Protein AF-A0A0H4CL67-F1 (afdb_monomer_lite)

Secondary structure (DSSP, 8-state):
---HHHHHHHHHHHHHT-TTTSHHHHHHHHHHHHHHHS-SSHHHHHHHHHHHHHHHHHHHHHSPPP----HHHHHHHHHHHHHHHTT-

Radius of gyration: 19.92 Å; chains: 1; bounding box: 35×25×60 Å

Sequence (88 aa):
MMSANVAAVQAEIERLKVGDLAPGLAQLALTLAAAVDNPGNVTAQSNAARELRTTLEELRRLAPPAQDMDRVDDLAKKRGDRIRARRA

Foldseek 3Di:
DPLPQLVVLVVLCVVLVCCVVCVPLSVLLSVLSVCLSPPPDPVSNVVSVVVNVVSSVVSNVVRDPPPPPPPVNVVVVVVVVVVVVVVD

pLDDT: mean 87.25, std 14.0, range [51.38, 98.5]

Structure (mmCIF, N/CA/C/O backbone):
data_AF-A0A0H4CL67-F1
#
_entry.id   AF-A0A0H4CL67-F1
#
loop_
_atom_site.group_PDB
_atom_site.id
_atom_site.type_symbol
_atom_site.label_atom_id
_atom_site.label_alt_id
_atom_site.label_comp_id
_atom_site.label_asym_id
_atom_site.label_entity_id
_atom_site.label_seq_id
_atom_site.pdbx_PDB_ins_code
_atom_site.Cartn_x
_atom_site.Cartn_y
_atom_site.Cartn_z
_atom_site.occupancy
_atom_site.B_iso_or_equiv
_atom_site.auth_seq_id
_atom_site.auth_comp_id
_atom_site.auth_asym_id
_atom_site.auth_atom_id
_atom_site.pdbx_PDB_model_num
ATOM 1 N N . MET A 1 1 ? -18.447 -9.428 2.059 1.00 52.31 1 MET A N 1
ATOM 2 C CA . MET A 1 1 ? -18.355 -8.191 1.255 1.00 52.31 1 MET A CA 1
ATOM 3 C C . MET A 1 1 ? -16.899 -8.076 0.821 1.00 52.31 1 MET A C 1
ATOM 5 O O . MET A 1 1 ? -16.044 -8.246 1.680 1.00 52.31 1 MET A O 1
ATOM 9 N N . MET A 1 2 ? -16.597 -7.949 -0.474 1.00 58.62 2 MET A N 1
ATOM 10 C CA . MET A 1 2 ? -15.205 -7.808 -0.938 1.00 58.62 2 MET A CA 1
ATOM 11 C C . MET A 1 2 ? -14.633 -6.487 -0.403 1.00 58.62 2 MET A C 1
ATOM 13 O O . MET A 1 2 ? -15.297 -5.459 -0.496 1.00 58.62 2 MET A O 1
ATOM 17 N N . SER A 1 3 ? -13.440 -6.532 0.188 1.00 83.56 3 SER A N 1
ATOM 18 C CA . SER A 1 3 ? -12.745 -5.370 0.754 1.00 83.56 3 SER A CA 1
ATOM 19 C C . SER A 1 3 ? -12.251 -4.467 -0.383 1.00 83.56 3 SER A C 1
ATOM 21 O O . SER A 1 3 ? -11.316 -4.819 -1.106 1.00 83.56 3 SER A O 1
ATOM 23 N N . ALA A 1 4 ? -12.938 -3.340 -0.595 1.00 92.00 4 ALA A N 1
ATOM 24 C CA . ALA A 1 4 ? -12.716 -2.446 -1.729 1.00 92.00 4 ALA A CA 1
ATOM 25 C C . ALA A 1 4 ? -11.310 -1.827 -1.716 1.00 92.00 4 ALA A C 1
ATOM 27 O O . ALA A 1 4 ? -10.661 -1.763 -2.763 1.00 92.00 4 ALA A O 1
ATOM 28 N N . ASN A 1 5 ? -10.810 -1.431 -0.540 1.00 96.12 5 ASN A N 1
ATOM 29 C CA . ASN A 1 5 ? -9.476 -0.850 -0.423 1.00 96.12 5 ASN A CA 1
ATOM 30 C C . ASN A 1 5 ? -8.382 -1.901 -0.636 1.00 96.12 5 ASN A C 1
ATOM 32 O O . ASN A 1 5 ? -7.384 -1.608 -1.291 1.00 96.12 5 ASN A O 1
ATOM 36 N N . VAL A 1 6 ? -8.574 -3.139 -0.165 1.00 97.81 6 VAL A N 1
ATOM 37 C CA . VAL A 1 6 ? -7.621 -4.237 -0.418 1.00 97.81 6 VAL A CA 1
ATOM 38 C C . VAL A 1 6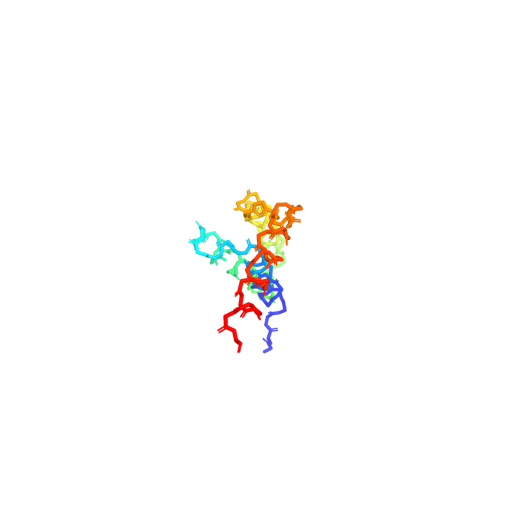 ? -7.499 -4.518 -1.911 1.00 97.81 6 VAL A C 1
ATOM 40 O O . VAL A 1 6 ? -6.384 -4.625 -2.415 1.00 97.81 6 VAL A O 1
ATOM 43 N N . ALA A 1 7 ? -8.619 -4.579 -2.637 1.00 97.25 7 ALA A N 1
ATOM 44 C CA . ALA A 1 7 ? -8.599 -4.799 -4.082 1.00 97.25 7 ALA A CA 1
ATOM 45 C C . ALA A 1 7 ? -7.863 -3.672 -4.832 1.00 97.25 7 ALA A C 1
ATOM 47 O O . ALA A 1 7 ? -7.061 -3.945 -5.726 1.00 97.25 7 ALA A O 1
ATOM 48 N N . ALA A 1 8 ? -8.088 -2.413 -4.444 1.00 97.50 8 ALA A N 1
ATOM 49 C CA . ALA A 1 8 ? -7.401 -1.268 -5.039 1.00 97.50 8 ALA A CA 1
ATOM 50 C C . ALA A 1 8 ? -5.887 -1.284 -4.762 1.00 97.50 8 ALA A C 1
ATOM 52 O O . ALA A 1 8 ? -5.087 -1.050 -5.669 1.00 97.50 8 ALA A O 1
ATOM 53 N N . VAL A 1 9 ? -5.487 -1.601 -3.527 1.00 97.81 9 VAL A N 1
ATOM 54 C CA . VAL A 1 9 ? -4.072 -1.686 -3.133 1.00 97.81 9 VAL A CA 1
ATOM 55 C C . VAL A 1 9 ? -3.372 -2.854 -3.823 1.00 97.81 9 VAL A C 1
ATOM 57 O O . VAL A 1 9 ? -2.256 -2.682 -4.309 1.00 97.81 9 VAL A O 1
ATOM 60 N N . GLN A 1 10 ? -4.032 -4.007 -3.947 1.00 97.62 10 GLN A N 1
ATOM 61 C CA . GLN A 1 10 ? -3.513 -5.149 -4.700 1.00 97.62 10 GLN A CA 1
ATOM 62 C C . GLN A 1 10 ? -3.231 -4.770 -6.163 1.00 97.62 10 GLN A C 1
ATOM 64 O O . GLN A 1 10 ? -2.126 -4.995 -6.657 1.00 97.62 10 GLN A O 1
ATOM 69 N N . ALA A 1 11 ? -4.188 -4.116 -6.829 1.00 96.62 11 ALA A N 1
ATOM 70 C CA . ALA A 1 11 ? -4.017 -3.656 -8.206 1.00 96.62 11 ALA A CA 1
ATOM 71 C C . ALA A 1 11 ? -2.869 -2.637 -8.347 1.00 96.62 11 ALA A C 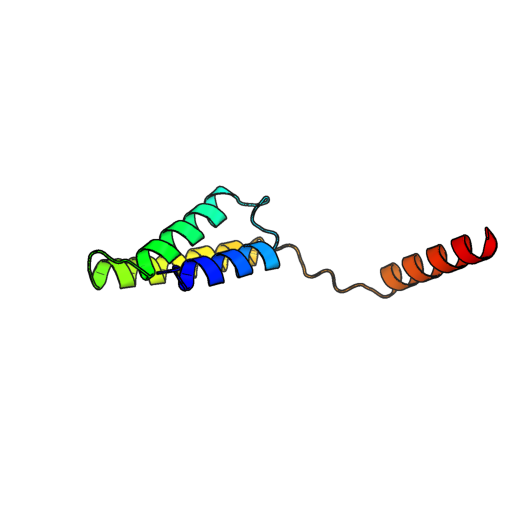1
ATOM 73 O O . ALA A 1 11 ? -2.138 -2.640 -9.340 1.00 96.62 11 ALA A O 1
ATOM 74 N N . GLU A 1 12 ? -2.676 -1.763 -7.355 1.00 96.38 12 GLU A N 1
ATOM 75 C CA . GLU A 1 12 ? -1.546 -0.836 -7.341 1.00 96.38 12 GLU A CA 1
ATOM 76 C C . GLU A 1 12 ? -0.200 -1.560 -7.172 1.00 96.38 12 GLU A C 1
ATOM 78 O O . GLU A 1 12 ? 0.727 -1.268 -7.929 1.00 96.38 12 GLU A O 1
ATOM 83 N N . ILE A 1 13 ? -0.088 -2.522 -6.250 1.00 96.25 13 ILE A N 1
ATOM 84 C CA . ILE A 1 13 ? 1.135 -3.318 -6.038 1.00 96.25 13 ILE A CA 1
ATOM 85 C C . ILE A 1 13 ? 1.538 -4.057 -7.322 1.00 96.25 13 ILE A C 1
ATOM 87 O O . ILE A 1 13 ? 2.712 -4.036 -7.704 1.00 96.25 13 ILE A O 1
ATOM 91 N N . GLU A 1 14 ? 0.569 -4.661 -8.014 1.00 94.94 14 GLU A N 1
ATOM 92 C CA . GLU A 1 14 ? 0.778 -5.347 -9.294 1.00 94.94 14 GLU A CA 1
ATOM 93 C C . GLU A 1 14 ? 1.252 -4.382 -10.384 1.00 94.94 14 GLU A C 1
ATOM 95 O O . GLU A 1 14 ? 2.248 -4.642 -11.064 1.00 94.94 14 GLU A O 1
ATOM 100 N N . ARG A 1 15 ? 0.591 -3.225 -10.515 1.00 93.75 15 ARG A N 1
ATOM 101 C CA . ARG A 1 15 ? 0.961 -2.180 -11.481 1.00 93.75 15 ARG A CA 1
ATOM 102 C C . ARG A 1 15 ? 2.376 -1.654 -11.247 1.00 93.75 15 ARG A C 1
ATOM 104 O O . ARG A 1 15 ? 3.100 -1.409 -12.209 1.00 93.75 15 ARG A O 1
ATOM 111 N N . LEU A 1 16 ? 2.758 -1.462 -9.986 1.00 92.50 16 LEU A N 1
ATOM 112 C CA . LEU A 1 16 ? 4.089 -0.991 -9.604 1.00 92.50 16 LEU A CA 1
ATOM 113 C C . LEU A 1 16 ? 5.155 -2.094 -9.703 1.00 92.50 16 LEU A C 1
ATOM 115 O O . LEU A 1 16 ? 6.338 -1.774 -9.670 1.00 92.50 16 LEU A O 1
ATOM 119 N N . LYS A 1 17 ? 4.767 -3.372 -9.843 1.00 92.81 17 LYS A N 1
ATOM 120 C CA . LYS A 1 17 ? 5.672 -4.538 -9.866 1.00 92.81 17 LYS A CA 1
ATOM 121 C C . LYS A 1 17 ? 6.597 -4.607 -8.642 1.00 92.81 17 LYS A C 1
ATOM 123 O O . LYS A 1 17 ? 7.748 -5.020 -8.742 1.00 92.81 17 LYS A O 1
ATOM 128 N N . VAL A 1 18 ? 6.089 -4.191 -7.482 1.00 93.69 18 VAL A N 1
ATOM 129 C CA . VAL A 1 18 ? 6.857 -4.108 -6.223 1.00 93.69 18 VAL A CA 1
ATOM 130 C C . VAL A 1 18 ? 6.602 -5.269 -5.266 1.00 93.69 18 VAL A C 1
ATOM 132 O O . VAL A 1 18 ? 7.292 -5.370 -4.255 1.00 93.69 18 VAL A O 1
ATOM 135 N N . GLY A 1 19 ? 5.652 -6.156 -5.584 1.00 91.31 19 GLY A N 1
ATOM 136 C CA . GLY A 1 19 ? 5.303 -7.303 -4.739 1.00 91.31 19 GLY A CA 1
ATOM 137 C C . GLY A 1 19 ? 6.507 -8.188 -4.403 1.00 91.31 19 GLY A C 1
ATOM 138 O O . GLY A 1 19 ? 6.720 -8.504 -3.238 1.00 91.31 19 GLY A O 1
ATOM 139 N N . ASP A 1 20 ? 7.345 -8.491 -5.397 1.00 91.00 20 ASP A N 1
ATOM 140 C CA . ASP A 1 20 ? 8.545 -9.317 -5.200 1.00 91.00 20 ASP A CA 1
ATOM 141 C C . ASP A 1 20 ? 9.750 -8.516 -4.680 1.00 91.00 20 ASP A C 1
ATOM 143 O O . ASP A 1 20 ? 10.639 -9.071 -4.038 1.00 91.00 20 ASP A O 1
ATOM 147 N N . LEU A 1 21 ? 9.787 -7.203 -4.937 1.00 91.12 21 LEU A N 1
ATOM 148 C CA . LEU A 1 21 ? 10.878 -6.320 -4.504 1.00 91.12 21 LEU A CA 1
ATOM 149 C C . LEU A 1 21 ? 10.803 -6.004 -3.006 1.00 91.12 21 LEU A C 1
ATOM 151 O O . LEU A 1 21 ? 11.832 -5.881 -2.346 1.00 91.12 21 LEU A O 1
ATOM 155 N N . ALA A 1 22 ? 9.589 -5.858 -2.473 1.00 94.50 22 ALA A N 1
ATOM 156 C CA . ALA A 1 22 ? 9.345 -5.521 -1.077 1.00 94.50 22 ALA A CA 1
ATOM 157 C C . ALA A 1 22 ? 8.117 -6.273 -0.525 1.00 94.50 22 ALA A C 1
ATOM 159 O O . ALA A 1 22 ? 7.120 -5.642 -0.158 1.00 94.50 22 ALA A O 1
ATOM 160 N N . PRO A 1 23 ? 8.174 -7.615 -0.413 1.00 95.75 23 PRO A N 1
ATOM 161 C CA . PRO A 1 23 ? 7.016 -8.439 -0.054 1.00 95.75 23 PRO A CA 1
ATOM 162 C C . PRO A 1 23 ? 6.437 -8.101 1.325 1.00 95.75 23 PRO A C 1
ATOM 164 O O . PRO A 1 23 ? 5.222 -8.088 1.502 1.00 95.75 23 PRO A O 1
ATOM 167 N N . GLY A 1 24 ? 7.286 -7.755 2.300 1.00 97.50 24 GLY A N 1
ATOM 168 C CA . GLY A 1 24 ? 6.826 -7.332 3.627 1.00 97.50 24 GLY A CA 1
ATOM 169 C C . GLY A 1 24 ? 6.046 -6.013 3.598 1.00 97.50 24 GLY A C 1
ATOM 170 O O . GLY A 1 24 ? 5.010 -5.894 4.248 1.00 97.50 24 GLY A O 1
ATOM 171 N N . LEU A 1 25 ? 6.505 -5.044 2.800 1.00 97.31 25 LEU A N 1
ATOM 172 C CA . LEU A 1 25 ? 5.861 -3.736 2.658 1.00 97.31 25 LEU A CA 1
ATOM 173 C C . LEU A 1 25 ? 4.539 -3.852 1.880 1.00 97.31 25 LEU A C 1
ATOM 175 O O . LEU A 1 25 ? 3.540 -3.240 2.251 1.00 97.31 25 LEU A O 1
ATOM 179 N N . ALA A 1 26 ? 4.513 -4.702 0.849 1.00 97.69 26 ALA A N 1
ATOM 180 C CA . ALA A 1 26 ? 3.304 -5.046 0.107 1.00 97.69 26 ALA A CA 1
ATOM 181 C C . ALA A 1 26 ? 2.251 -5.709 1.015 1.00 97.69 26 ALA A C 1
ATOM 183 O O . ALA A 1 26 ? 1.096 -5.282 1.046 1.00 97.69 26 ALA A O 1
ATOM 184 N N . GLN A 1 27 ? 2.655 -6.695 1.823 1.00 98.19 27 GLN A N 1
ATOM 185 C CA . GLN A 1 27 ? 1.756 -7.357 2.770 1.00 98.19 27 GLN A CA 1
ATOM 186 C C . GLN A 1 27 ? 1.242 -6.399 3.856 1.00 98.19 27 GLN A C 1
ATOM 188 O O . GLN A 1 27 ? 0.069 -6.467 4.243 1.00 98.19 27 GLN A O 1
ATOM 193 N N . LEU A 1 28 ? 2.092 -5.486 4.339 1.00 98.44 28 LEU A N 1
ATOM 194 C CA . LEU A 1 28 ? 1.691 -4.446 5.284 1.00 98.44 28 LEU A CA 1
ATOM 195 C C . LEU A 1 28 ? 0.614 -3.535 4.679 1.00 98.44 28 LEU A C 1
ATOM 197 O O . LEU A 1 28 ? -0.415 -3.315 5.316 1.00 98.44 28 LEU A O 1
ATOM 201 N N . ALA A 1 29 ? 0.799 -3.073 3.439 1.00 98.25 29 ALA A N 1
ATOM 202 C CA . ALA A 1 29 ? -0.183 -2.241 2.747 1.00 98.25 29 ALA A CA 1
ATOM 203 C C . ALA A 1 29 ? -1.548 -2.943 2.614 1.00 98.25 29 ALA A C 1
ATOM 205 O O . ALA A 1 29 ? -2.579 -2.343 2.916 1.00 98.25 29 ALA A O 1
ATOM 206 N N . LEU A 1 30 ? -1.571 -4.229 2.242 1.00 98.19 30 LEU A N 1
ATOM 207 C CA . LEU A 1 30 ? -2.812 -5.015 2.165 1.00 98.19 30 LEU A CA 1
ATOM 208 C C . LEU A 1 30 ? -3.496 -5.151 3.534 1.00 98.19 30 LEU A C 1
ATOM 210 O O . LEU A 1 30 ? -4.715 -5.030 3.644 1.00 98.19 30 LEU A O 1
ATOM 214 N N . THR A 1 31 ? -2.711 -5.356 4.591 1.00 98.12 31 THR A N 1
ATOM 215 C CA . THR A 1 31 ? -3.229 -5.483 5.962 1.00 98.12 31 THR A CA 1
ATOM 216 C C . THR A 1 31 ? -3.835 -4.166 6.454 1.00 98.12 31 THR A C 1
ATOM 218 O O . THR A 1 31 ? -4.923 -4.157 7.030 1.00 98.12 31 THR A O 1
ATOM 221 N N . LEU A 1 32 ? -3.169 -3.039 6.187 1.00 98.12 32 LEU A N 1
ATOM 222 C CA . LEU A 1 32 ? -3.674 -1.708 6.523 1.00 98.12 32 LEU A CA 1
ATOM 223 C C . LEU A 1 32 ? -4.939 -1.368 5.729 1.00 98.12 32 LEU A C 1
ATOM 225 O O . LEU A 1 32 ? -5.888 -0.839 6.299 1.00 98.12 32 LEU A O 1
ATOM 229 N N . ALA A 1 33 ? -4.999 -1.732 4.447 1.00 98.06 33 ALA A N 1
ATOM 230 C CA . ALA A 1 33 ? -6.196 -1.562 3.627 1.00 98.06 33 ALA A CA 1
ATOM 231 C C . ALA A 1 33 ? -7.397 -2.345 4.184 1.00 98.06 33 ALA A C 1
ATOM 233 O O . ALA A 1 33 ? -8.499 -1.802 4.274 1.00 98.06 33 ALA A O 1
ATOM 234 N N . ALA A 1 34 ? -7.176 -3.581 4.644 1.00 97.00 34 ALA A N 1
ATOM 235 C CA . ALA A 1 34 ? -8.212 -4.368 5.309 1.00 97.00 34 ALA A CA 1
ATOM 236 C C . ALA A 1 34 ? -8.675 -3.712 6.624 1.00 97.00 34 ALA A C 1
ATOM 238 O O . ALA A 1 34 ? -9.869 -3.696 6.923 1.00 97.00 34 ALA A O 1
ATOM 239 N N . ALA A 1 35 ? -7.748 -3.125 7.388 1.00 96.62 35 ALA A N 1
ATOM 240 C CA . ALA A 1 35 ? -8.059 -2.409 8.626 1.00 96.62 35 ALA A CA 1
ATOM 241 C C . ALA A 1 35 ? -8.830 -1.094 8.393 1.00 96.62 35 ALA A C 1
ATOM 243 O O . ALA A 1 35 ? -9.590 -0.674 9.265 1.00 96.62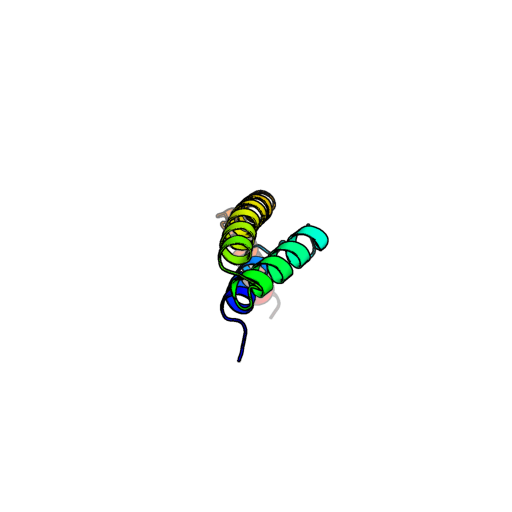 35 ALA A O 1
ATOM 244 N N . VAL A 1 36 ? -8.670 -0.454 7.228 1.00 96.88 36 VAL A N 1
ATOM 245 C CA . VAL A 1 36 ? -9.479 0.712 6.829 1.00 96.88 36 VAL A CA 1
ATOM 246 C C . VAL A 1 36 ? -10.915 0.305 6.489 1.00 96.88 36 VAL A C 1
ATOM 248 O O . VAL A 1 36 ? -11.844 1.032 6.845 1.00 96.88 36 VAL A O 1
ATOM 251 N N . ASP A 1 37 ? -11.103 -0.844 5.833 1.00 95.88 37 ASP A N 1
ATOM 252 C CA . ASP A 1 37 ? -12.428 -1.354 5.454 1.00 95.88 37 ASP A CA 1
ATOM 253 C C . ASP A 1 37 ? -13.211 -1.930 6.639 1.00 95.88 37 ASP A C 1
ATOM 255 O O . ASP A 1 37 ? -14.435 -1.814 6.684 1.00 95.88 37 ASP A O 1
ATOM 259 N N . ASN A 1 38 ? -12.519 -2.538 7.605 1.00 94.75 38 ASN A N 1
ATOM 260 C CA . ASN A 1 38 ? -13.128 -3.115 8.801 1.00 94.75 38 ASN A CA 1
ATOM 261 C C . ASN A 1 38 ? -12.438 -2.622 10.088 1.00 94.75 38 ASN A C 1
ATOM 263 O O . ASN A 1 38 ? -11.711 -3.381 10.739 1.00 94.75 38 ASN A O 1
ATOM 267 N N . PRO A 1 39 ? -12.630 -1.346 10.460 1.00 94.31 39 PRO A N 1
ATOM 268 C CA . PRO A 1 39 ? -11.971 -0.771 11.620 1.00 94.31 39 PRO A CA 1
ATOM 269 C C . PRO A 1 39 ? -12.687 -1.142 12.924 1.00 94.31 39 PRO A C 1
ATOM 271 O O . PRO A 1 39 ? -13.912 -1.167 12.999 1.00 94.31 39 PRO A O 1
ATOM 274 N N . GLY A 1 40 ? -11.923 -1.328 14.005 1.00 92.50 40 GLY A N 1
ATOM 275 C CA . GLY A 1 40 ? -12.503 -1.511 15.344 1.00 92.50 40 GLY A CA 1
ATOM 276 C C . GLY A 1 40 ? -13.147 -0.239 15.917 1.00 92.50 40 GLY A C 1
ATOM 277 O O . GLY A 1 40 ? -14.056 -0.319 16.738 1.00 92.50 40 GLY A O 1
ATOM 278 N N . ASN A 1 41 ? -12.673 0.942 15.506 1.00 95.88 41 ASN A N 1
ATOM 279 C CA . ASN A 1 41 ? -13.254 2.252 15.816 1.00 95.88 41 ASN A CA 1
ATOM 280 C C . ASN A 1 41 ? -12.728 3.326 14.837 1.00 95.88 41 ASN A C 1
ATOM 282 O O . ASN A 1 41 ? -11.782 3.087 14.086 1.00 95.88 41 ASN A O 1
ATOM 286 N N . VAL A 1 42 ? -13.311 4.528 14.873 1.00 96.19 42 VAL A N 1
ATOM 287 C CA . VAL A 1 42 ? -12.970 5.643 13.961 1.00 96.19 42 VAL A CA 1
ATOM 288 C C . VAL A 1 42 ? -11.506 6.093 14.092 1.00 96.19 42 VAL A C 1
ATOM 290 O O . VAL A 1 42 ? -10.858 6.422 13.095 1.00 96.19 42 VAL A O 1
ATOM 293 N N . THR A 1 43 ? -10.948 6.063 15.305 1.00 97.38 43 THR A N 1
ATOM 294 C CA . THR A 1 43 ? -9.536 6.400 15.547 1.00 97.38 43 THR A CA 1
ATOM 295 C C . THR A 1 43 ? -8.608 5.377 14.893 1.00 97.38 43 THR A C 1
ATOM 297 O O . THR A 1 43 ? -7.642 5.751 14.231 1.00 97.38 43 THR A O 1
ATOM 300 N N . ALA A 1 44 ? -8.922 4.085 15.020 1.00 96.38 44 ALA A N 1
ATOM 301 C CA . ALA A 1 44 ? -8.184 3.004 14.380 1.00 96.38 44 ALA A CA 1
ATOM 302 C C . ALA A 1 44 ? -8.249 3.118 12.851 1.00 96.38 44 ALA A C 1
ATOM 304 O O . ALA A 1 44 ? -7.219 2.975 12.198 1.00 96.38 44 ALA A O 1
ATOM 305 N N . GLN A 1 45 ? -9.415 3.464 12.294 1.00 97.06 45 GLN A N 1
ATOM 306 C CA . GLN A 1 45 ? -9.567 3.703 10.857 1.00 97.06 45 GLN A CA 1
ATOM 307 C C . GLN A 1 45 ? -8.671 4.848 10.373 1.00 97.06 45 GLN A C 1
ATOM 309 O O . GLN A 1 45 ? -7.940 4.697 9.397 1.00 97.06 45 GLN A O 1
ATOM 314 N N . SER A 1 46 ? -8.690 5.979 11.085 1.00 97.88 46 SER A N 1
ATOM 315 C CA . SER A 1 46 ? -7.876 7.156 10.755 1.00 97.88 46 SER A CA 1
ATOM 316 C C . SER A 1 46 ? -6.378 6.848 10.817 1.00 97.88 46 SER A C 1
ATOM 318 O O . SER A 1 46 ? -5.623 7.234 9.924 1.00 97.88 46 SER A O 1
ATOM 320 N N . ASN A 1 47 ? -5.949 6.109 11.843 1.00 98.25 47 ASN A N 1
ATOM 321 C CA . ASN A 1 47 ? -4.558 5.690 11.994 1.00 98.25 47 ASN A CA 1
ATOM 322 C C . ASN A 1 47 ? -4.131 4.729 10.877 1.00 98.25 47 ASN A C 1
ATOM 324 O O . ASN A 1 47 ? -3.078 4.939 10.278 1.00 98.25 47 ASN A O 1
ATOM 328 N N . ALA A 1 48 ? -4.961 3.730 10.559 1.00 98.00 48 ALA A N 1
ATOM 329 C CA . ALA A 1 48 ? -4.700 2.784 9.477 1.00 98.00 48 ALA A CA 1
ATOM 330 C C . ALA A 1 48 ? -4.630 3.485 8.113 1.00 98.00 48 ALA A C 1
ATOM 332 O O . ALA A 1 48 ? -3.725 3.209 7.333 1.00 98.00 48 ALA A O 1
ATOM 333 N N . ALA A 1 49 ? -5.524 4.441 7.843 1.00 98.06 49 ALA A N 1
ATOM 334 C CA . ALA A 1 49 ? -5.527 5.203 6.596 1.00 98.06 49 ALA A CA 1
ATOM 335 C C . ALA A 1 49 ? -4.275 6.082 6.446 1.00 98.06 49 ALA A C 1
ATOM 337 O O . ALA A 1 49 ? -3.693 6.159 5.362 1.00 98.06 49 ALA A O 1
ATOM 338 N N . AR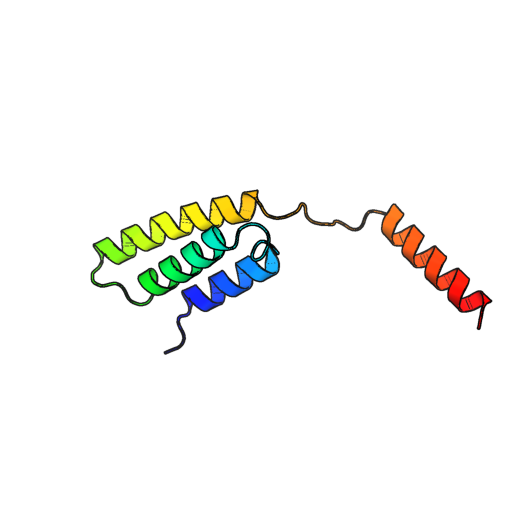G A 1 50 ? -3.832 6.728 7.534 1.00 98.50 50 ARG A N 1
ATOM 339 C CA . ARG A 1 50 ? -2.597 7.524 7.533 1.00 98.50 50 ARG A CA 1
ATOM 340 C C . ARG A 1 50 ? -1.375 6.650 7.269 1.00 98.50 50 ARG A C 1
ATOM 342 O O . ARG A 1 50 ? -0.542 7.024 6.450 1.00 98.50 50 ARG A O 1
ATOM 349 N N . GLU A 1 51 ? -1.287 5.505 7.939 1.00 98.44 51 GLU A N 1
ATOM 350 C CA . GLU A 1 51 ? -0.169 4.582 7.755 1.00 98.44 51 GLU A CA 1
ATOM 351 C C . GLU A 1 51 ? -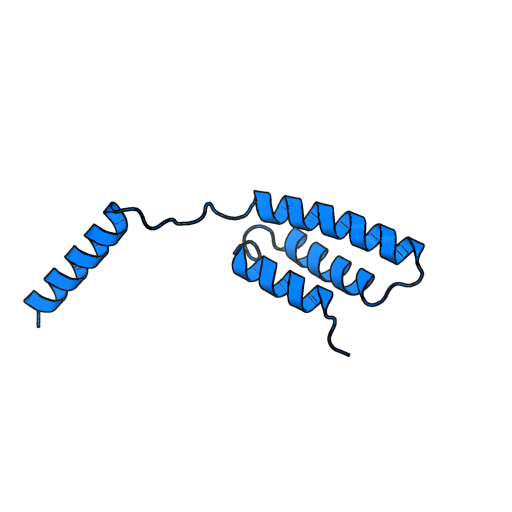0.165 3.992 6.344 1.00 98.44 51 GLU A C 1
ATOM 353 O O . GLU A 1 51 ? 0.863 4.010 5.677 1.00 98.44 51 GLU A O 1
ATOM 358 N N . LEU A 1 52 ? -1.335 3.595 5.831 1.00 98.38 52 LEU A N 1
ATOM 359 C CA . LEU A 1 52 ? -1.486 3.100 4.465 1.00 98.38 52 LEU A CA 1
ATOM 360 C C . LEU A 1 52 ? -0.971 4.116 3.441 1.00 98.38 52 LEU A C 1
ATOM 362 O O . LEU A 1 52 ? -0.263 3.748 2.506 1.00 98.38 52 LEU A O 1
ATOM 366 N N . ARG A 1 53 ? -1.287 5.404 3.628 1.00 98.19 53 ARG A N 1
ATOM 367 C CA . ARG A 1 53 ? -0.782 6.481 2.767 1.00 98.19 53 ARG A CA 1
ATOM 368 C C . ARG A 1 53 ? 0.751 6.515 2.762 1.00 98.19 53 ARG A C 1
ATOM 370 O O . ARG A 1 53 ? 1.331 6.599 1.683 1.00 98.19 53 ARG A O 1
ATOM 377 N N . THR A 1 54 ? 1.391 6.421 3.927 1.00 98.31 54 THR A N 1
ATOM 378 C CA . THR A 1 54 ? 2.859 6.376 4.054 1.00 98.31 54 THR A CA 1
ATOM 379 C C . THR A 1 54 ? 3.443 5.135 3.375 1.00 98.31 54 THR A C 1
ATOM 381 O O . THR A 1 54 ? 4.344 5.255 2.547 1.00 98.31 54 THR A O 1
ATOM 384 N N . THR A 1 55 ? 2.891 3.948 3.642 1.00 98.19 55 THR A N 1
ATOM 385 C CA . THR A 1 55 ? 3.361 2.686 3.048 1.00 98.19 55 THR A CA 1
ATOM 386 C C . THR A 1 55 ? 3.246 2.694 1.520 1.00 98.19 55 THR A C 1
ATOM 388 O O . THR A 1 55 ? 4.157 2.250 0.822 1.00 98.19 55 THR A O 1
ATOM 391 N N . LEU A 1 56 ? 2.156 3.238 0.966 1.00 97.81 56 LEU A N 1
ATOM 392 C CA . LEU A 1 56 ? 1.985 3.367 -0.486 1.00 97.81 56 LEU A CA 1
ATOM 393 C C . LEU A 1 56 ? 2.977 4.361 -1.105 1.00 97.81 56 LEU A C 1
ATOM 395 O O . LEU A 1 56 ? 3.456 4.133 -2.215 1.00 97.81 56 LEU A O 1
ATOM 399 N N . GLU A 1 57 ? 3.312 5.453 -0.414 1.00 97.50 57 GLU A N 1
ATOM 400 C CA . GLU A 1 57 ? 4.363 6.374 -0.862 1.00 97.50 57 GLU A CA 1
ATOM 401 C C . GLU A 1 57 ? 5.731 5.681 -0.925 1.00 97.50 57 GLU A C 1
ATOM 403 O O . GLU A 1 57 ? 6.466 5.875 -1.893 1.00 97.50 57 GLU A O 1
ATOM 408 N N . GLU A 1 58 ? 6.060 4.836 0.052 1.00 96.88 58 GLU A N 1
ATOM 409 C CA . GLU A 1 58 ? 7.296 4.045 0.048 1.00 96.88 58 GLU A CA 1
ATOM 410 C C . GLU A 1 58 ? 7.319 3.002 -1.073 1.00 96.88 58 GLU A C 1
ATOM 412 O O . GLU A 1 58 ? 8.299 2.927 -1.815 1.00 96.88 58 GLU A O 1
ATOM 417 N N . LEU A 1 59 ? 6.222 2.267 -1.280 1.00 95.75 59 LEU A N 1
ATOM 418 C CA . LEU A 1 59 ? 6.093 1.328 -2.400 1.00 95.75 59 LEU A CA 1
ATOM 419 C C . LEU A 1 59 ? 6.292 2.031 -3.751 1.00 95.75 59 LEU A C 1
ATOM 421 O O . LEU A 1 59 ? 7.007 1.525 -4.611 1.00 95.75 59 LEU A O 1
ATOM 425 N N . ARG A 1 60 ? 5.729 3.232 -3.937 1.00 94.88 60 ARG A N 1
ATOM 426 C CA . ARG A 1 60 ? 5.920 4.024 -5.166 1.00 94.88 60 ARG A CA 1
ATOM 427 C C . ARG A 1 60 ? 7.364 4.478 -5.367 1.00 94.88 60 ARG A C 1
ATOM 429 O O . ARG A 1 60 ? 7.790 4.585 -6.510 1.00 94.88 60 ARG A O 1
ATOM 436 N N . ARG A 1 61 ? 8.121 4.730 -4.293 1.00 93.44 61 ARG A N 1
ATOM 437 C CA . ARG A 1 61 ? 9.558 5.057 -4.383 1.00 93.44 61 ARG A CA 1
ATOM 438 C C . ARG A 1 61 ? 10.406 3.857 -4.800 1.00 93.44 61 ARG A C 1
ATOM 440 O O . ARG A 1 61 ? 11.449 4.051 -5.413 1.00 93.44 61 ARG A O 1
ATOM 447 N N . LEU A 1 62 ? 9.971 2.645 -4.458 1.00 91.94 62 LEU A N 1
ATOM 448 C CA . LEU A 1 62 ? 10.631 1.392 -4.837 1.00 91.94 62 LEU A CA 1
ATOM 449 C C . LEU A 1 62 ? 10.228 0.894 -6.226 1.00 91.94 62 LEU A C 1
ATOM 451 O O . LEU A 1 62 ? 10.854 -0.031 -6.744 1.00 91.94 62 LEU A O 1
ATOM 455 N N . ALA A 1 63 ? 9.179 1.472 -6.813 1.00 88.12 63 ALA A N 1
ATOM 456 C CA . ALA A 1 63 ? 8.716 1.083 -8.130 1.00 88.12 63 ALA A CA 1
ATOM 457 C C . ALA A 1 63 ? 9.858 1.234 -9.147 1.00 88.12 63 ALA A C 1
ATOM 459 O O . ALA A 1 63 ? 10.507 2.287 -9.183 1.00 88.12 63 ALA A O 1
ATOM 460 N N . PRO A 1 64 ? 10.115 0.208 -9.980 1.00 80.69 64 PRO A N 1
ATOM 461 C CA . PRO A 1 64 ? 11.070 0.326 -11.065 1.00 80.69 64 PRO A CA 1
ATOM 462 C C . PRO A 1 64 ? 10.741 1.557 -11.916 1.00 80.69 64 PRO A C 1
ATOM 464 O O . PRO A 1 64 ? 9.557 1.868 -12.100 1.00 80.69 64 PRO A O 1
ATOM 467 N N . PRO A 1 65 ? 11.756 2.254 -12.457 1.00 76.00 65 PRO A N 1
ATOM 468 C CA . PRO A 1 65 ? 11.508 3.342 -13.387 1.00 76.00 65 PRO A CA 1
ATOM 469 C C . PRO A 1 65 ? 10.598 2.839 -14.506 1.00 76.00 65 PRO A C 1
ATOM 471 O O . PRO A 1 65 ? 10.748 1.707 -14.980 1.00 76.00 65 PRO A O 1
ATOM 474 N N . ALA A 1 66 ? 9.634 3.671 -14.902 1.00 65.44 66 ALA A N 1
ATOM 475 C CA . ALA A 1 66 ? 8.789 3.358 -16.039 1.00 65.44 66 ALA A CA 1
ATOM 476 C C . ALA A 1 66 ? 9.706 3.043 -17.226 1.00 65.44 66 ALA A C 1
ATOM 478 O O . ALA A 1 66 ? 10.545 3.863 -17.600 1.00 65.44 66 ALA A O 1
ATOM 479 N N . GLN A 1 67 ? 9.583 1.835 -17.781 1.00 57.97 67 GLN A N 1
ATOM 480 C CA . GLN A 1 67 ? 10.166 1.530 -19.079 1.00 57.97 67 GLN A CA 1
ATOM 481 C C . GLN A 1 67 ? 9.366 2.319 -20.114 1.00 57.97 67 GLN A C 1
ATOM 483 O O . GLN A 1 67 ? 8.453 1.786 -20.743 1.00 57.97 67 GLN A O 1
ATOM 488 N N . ASP A 1 68 ? 9.680 3.603 -20.261 1.00 56.47 68 ASP A N 1
ATOM 489 C CA . ASP A 1 68 ? 9.456 4.267 -21.532 1.00 56.47 68 ASP A CA 1
ATOM 490 C C . ASP A 1 68 ? 10.345 3.530 -22.526 1.00 56.47 68 ASP A C 1
ATOM 492 O O . ASP A 1 68 ? 11.571 3.588 -22.440 1.00 56.47 68 ASP A O 1
ATOM 496 N N . MET A 1 69 ? 9.716 2.747 -23.402 1.00 51.38 69 MET A N 1
ATOM 497 C CA . MET A 1 69 ? 10.388 2.114 -24.530 1.00 51.38 69 MET A CA 1
ATOM 498 C C . MET A 1 69 ? 11.094 3.220 -25.318 1.00 51.38 69 MET A C 1
ATOM 500 O O . MET A 1 69 ? 10.448 3.997 -26.025 1.00 51.38 69 MET A O 1
ATOM 504 N N . ASP A 1 70 ? 12.412 3.327 -25.167 1.00 60.50 70 ASP A N 1
ATOM 505 C CA . ASP A 1 70 ? 13.199 4.273 -25.943 1.00 60.50 70 ASP A CA 1
ATOM 506 C C . ASP A 1 70 ? 13.257 3.777 -27.399 1.00 60.50 70 ASP A C 1
ATOM 508 O O . ASP A 1 70 ? 13.097 2.594 -27.713 1.00 60.50 70 ASP A O 1
ATOM 512 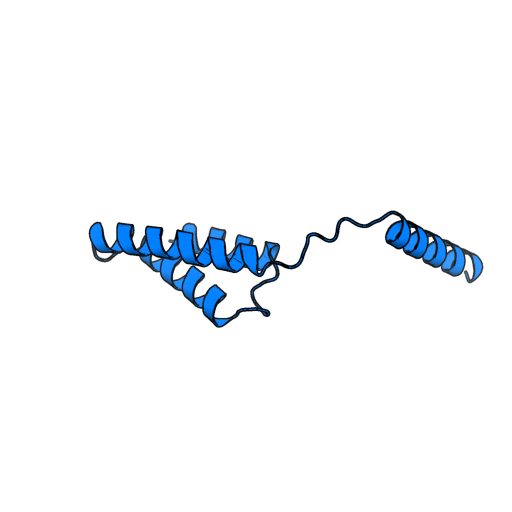N N . ARG A 1 71 ? 13.537 4.690 -28.325 1.00 60.41 71 ARG A N 1
ATOM 513 C CA . ARG A 1 71 ? 13.749 4.436 -29.754 1.00 60.41 71 ARG A CA 1
ATOM 514 C C . ARG A 1 71 ? 14.706 3.272 -30.023 1.00 60.41 71 ARG A C 1
ATOM 516 O O . ARG A 1 71 ? 14.611 2.642 -31.079 1.00 60.41 71 ARG A O 1
ATOM 523 N N . VAL A 1 72 ? 15.637 2.994 -29.108 1.00 70.25 72 VAL A N 1
ATOM 524 C CA . VAL A 1 72 ? 16.576 1.869 -29.205 1.00 70.25 72 VAL A CA 1
ATOM 525 C C . VAL A 1 72 ? 15.868 0.517 -29.032 1.00 70.25 72 VAL A C 1
ATOM 527 O O . VAL A 1 72 ? 16.135 -0.396 -29.820 1.00 70.25 72 VAL A O 1
ATOM 530 N N . ASP A 1 73 ? 14.916 0.399 -28.103 1.00 68.50 73 ASP A N 1
ATOM 531 C CA . ASP A 1 73 ? 14.124 -0.822 -27.886 1.00 68.50 73 ASP A CA 1
ATOM 532 C C . ASP A 1 73 ? 13.194 -1.099 -29.075 1.00 68.50 73 ASP A C 1
ATOM 534 O O . ASP A 1 73 ? 13.107 -2.225 -29.583 1.00 68.50 73 ASP A O 1
ATOM 538 N N . ASP A 1 74 ? 12.586 -0.045 -29.622 1.00 72.12 74 ASP A N 1
ATOM 539 C CA . ASP A 1 74 ? 11.797 -0.115 -30.854 1.00 72.12 74 ASP A CA 1
ATOM 540 C C . ASP A 1 74 ? 12.635 -0.559 -32.060 1.00 72.12 74 ASP A C 1
ATOM 542 O O . ASP A 1 74 ? 12.182 -1.337 -32.910 1.00 72.12 74 ASP A O 1
ATOM 546 N N . LEU A 1 75 ? 13.879 -0.085 -32.155 1.00 74.06 75 LEU A N 1
ATOM 547 C CA . LEU A 1 75 ? 14.791 -0.488 -33.219 1.00 74.06 75 LEU A CA 1
ATOM 548 C C . LEU A 1 75 ? 15.212 -1.956 -33.068 1.00 74.06 75 LEU A C 1
ATOM 550 O O . LEU A 1 75 ? 15.303 -2.662 -34.078 1.00 74.06 75 LEU A O 1
ATOM 554 N N . ALA A 1 76 ? 15.440 -2.432 -31.840 1.00 76.94 76 ALA A N 1
ATOM 555 C CA . ALA A 1 76 ? 15.735 -3.835 -31.560 1.00 76.94 76 ALA A CA 1
ATOM 556 C C . ALA A 1 76 ? 14.564 -4.745 -31.968 1.00 76.94 76 ALA A C 1
ATOM 558 O O . ALA A 1 76 ? 14.776 -5.742 -32.668 1.00 76.94 76 ALA A O 1
ATOM 559 N N . LYS A 1 77 ? 13.324 -4.346 -31.652 1.00 75.12 77 LYS A N 1
ATOM 560 C CA . LYS A 1 77 ? 12.101 -5.043 -32.080 1.00 75.12 77 LYS A CA 1
ATOM 561 C C . LYS A 1 77 ? 11.985 -5.107 -33.608 1.00 75.12 77 LYS A C 1
ATOM 563 O O . LYS A 1 77 ? 11.883 -6.198 -34.171 1.00 75.12 77 LYS A O 1
ATOM 568 N N . LYS A 1 78 ? 12.151 -3.970 -34.298 1.00 75.50 78 LYS A N 1
ATOM 569 C CA . LYS A 1 78 ? 12.150 -3.899 -35.776 1.00 75.50 78 LYS A CA 1
ATOM 570 C C . LYS A 1 78 ? 13.236 -4.769 -36.416 1.00 75.50 78 LYS A C 1
ATOM 572 O O . LYS A 1 78 ? 13.014 -5.371 -37.468 1.00 75.50 78 LYS A O 1
ATOM 577 N N . ARG A 1 79 ? 14.428 -4.846 -35.812 1.00 76.19 79 ARG A N 1
ATOM 578 C CA . ARG A 1 79 ? 15.512 -5.722 -36.292 1.00 76.19 79 ARG A CA 1
ATOM 579 C C . ARG A 1 79 ? 15.145 -7.198 -36.146 1.00 76.19 79 ARG A C 1
ATOM 581 O O . ARG A 1 79 ? 15.375 -7.951 -37.091 1.00 76.19 79 ARG A O 1
ATOM 588 N N . GLY A 1 80 ? 14.560 -7.596 -35.016 1.00 75.00 80 GLY A N 1
ATOM 589 C CA . GLY A 1 80 ? 14.092 -8.966 -34.786 1.00 75.00 80 GLY A CA 1
ATOM 590 C C . GLY A 1 80 ? 13.029 -9.400 -35.795 1.00 75.00 80 GLY A C 1
ATOM 591 O O . GLY A 1 80 ? 13.139 -10.474 -36.387 1.00 75.00 80 GLY A O 1
ATOM 592 N N . ASP A 1 81 ? 12.055 -8.533 -36.067 1.00 74.94 81 ASP A N 1
ATOM 593 C CA . ASP A 1 81 ? 10.981 -8.808 -37.028 1.00 74.94 81 ASP A CA 1
ATOM 594 C C . ASP A 1 81 ? 11.514 -8.957 -38.456 1.00 74.94 81 ASP A C 1
ATOM 596 O O . ASP A 1 81 ? 11.155 -9.901 -39.161 1.00 74.94 81 ASP A O 1
ATOM 600 N N . ARG A 1 82 ? 12.474 -8.111 -38.854 1.00 74.06 82 ARG A N 1
ATOM 601 C CA . ARG A 1 82 ? 13.149 -8.246 -40.153 1.00 74.06 82 ARG A CA 1
ATOM 602 C C . ARG A 1 82 ? 13.937 -9.552 -40.276 1.00 74.06 82 ARG A C 1
ATOM 604 O O . ARG A 1 82 ? 13.972 -10.139 -41.352 1.00 74.06 82 ARG A O 1
ATOM 611 N N . ILE A 1 83 ? 14.601 -10.004 -39.211 1.00 74.88 83 ILE A N 1
ATOM 612 C CA . ILE A 1 83 ? 15.372 -11.259 -39.235 1.00 74.88 83 ILE A CA 1
ATOM 613 C C . ILE A 1 83 ? 14.436 -12.467 -39.344 1.00 74.88 83 ILE A C 1
ATOM 615 O O . ILE A 1 83 ? 14.736 -13.388 -40.099 1.00 74.88 83 ILE A O 1
ATOM 619 N N . ARG A 1 84 ? 13.299 -12.450 -38.638 1.00 69.38 84 ARG A N 1
ATOM 620 C CA . ARG A 1 84 ? 12.274 -13.501 -38.728 1.00 69.38 84 ARG A CA 1
ATOM 621 C C . ARG A 1 84 ? 11.662 -13.581 -40.125 1.00 69.38 84 ARG A C 1
ATOM 623 O O . ARG A 1 84 ? 11.627 -14.664 -40.691 1.00 69.38 84 ARG A O 1
ATOM 630 N N . ALA A 1 85 ? 11.293 -12.443 -40.712 1.00 68.12 85 ALA A N 1
ATOM 631 C CA . ALA A 1 85 ? 10.735 -12.379 -42.065 1.00 68.12 85 ALA A CA 1
ATOM 632 C C . ALA A 1 85 ? 11.709 -12.841 -43.163 1.00 68.12 85 ALA A C 1
ATOM 634 O O . ALA A 1 85 ? 11.278 -13.247 -44.230 1.00 68.12 85 ALA A O 1
ATOM 635 N N . ARG A 1 86 ? 13.023 -12.773 -42.918 1.00 66.38 86 ARG A N 1
ATOM 636 C CA . ARG A 1 86 ? 14.058 -13.218 -43.868 1.00 66.38 86 ARG A CA 1
ATOM 637 C C . ARG A 1 86 ? 14.427 -14.701 -43.717 1.00 66.38 86 ARG A C 1
ATOM 639 O O . ARG A 1 86 ? 15.197 -15.212 -44.523 1.00 66.38 86 ARG A O 1
ATOM 646 N N . ARG A 1 87 ? 13.964 -15.353 -42.645 1.00 62.44 87 ARG A N 1
ATOM 647 C CA . ARG A 1 87 ? 14.211 -16.772 -42.332 1.00 62.44 87 ARG A CA 1
ATOM 648 C C . ARG A 1 87 ? 12.979 -17.665 -42.556 1.00 62.44 87 ARG A C 1
ATOM 650 O O . ARG A 1 87 ? 13.113 -18.871 -42.381 1.00 62.44 87 ARG A O 1
ATOM 657 N N . ALA A 1 88 ? 11.828 -17.079 -42.887 1.00 54.75 88 ALA A N 1
ATOM 658 C CA . ALA A 1 88 ? 10.612 -17.760 -43.336 1.00 54.75 88 ALA A CA 1
ATOM 659 C C . ALA A 1 88 ? 10.555 -17.750 -44.868 1.00 54.75 88 ALA A C 1
ATOM 661 O O . ALA A 1 88 ? 10.009 -18.723 -45.428 1.00 54.75 88 ALA A O 1
#